Protein AF-A0A4R8WME5-F1 (afdb_monomer)

Structure (mmCIF, N/CA/C/O backbone):
data_AF-A0A4R8WME5-F1
#
_entry.id   AF-A0A4R8WME5-F1
#
loop_
_atom_site.group_PDB
_atom_site.id
_atom_site.type_symbol
_atom_site.label_atom_id
_atom_site.label_alt_id
_atom_site.label_comp_id
_atom_site.label_asym_id
_atom_site.label_entity_id
_atom_site.label_seq_id
_atom_site.pdbx_PDB_ins_code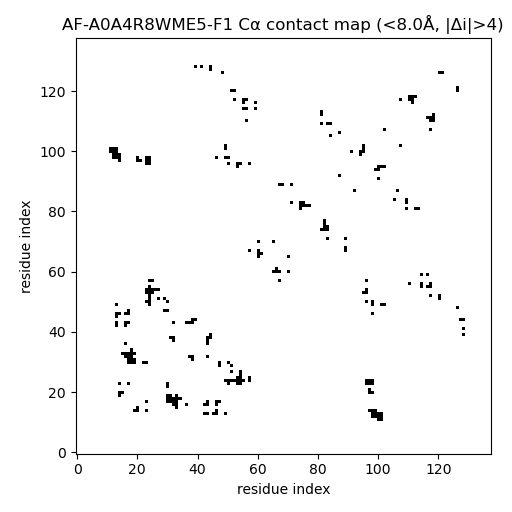
_atom_site.Cartn_x
_atom_site.Cartn_y
_atom_site.Cartn_z
_atom_site.occupancy
_atom_site.B_iso_or_equiv
_atom_site.auth_seq_id
_atom_site.auth_comp_id
_atom_site.auth_asym_id
_atom_site.auth_atom_id
_atom_site.pdbx_PDB_model_num
ATOM 1 N N . MET A 1 1 ? -29.173 29.100 8.421 1.00 38.44 1 MET A N 1
ATOM 2 C CA . MET A 1 1 ? -27.781 29.215 8.916 1.00 38.44 1 MET A CA 1
ATOM 3 C C . MET A 1 1 ? -26.943 28.141 8.245 1.00 38.44 1 MET A C 1
ATOM 5 O O 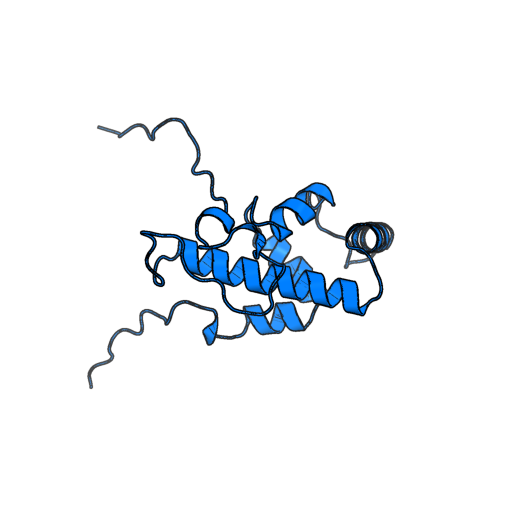. MET A 1 1 ? -27.085 26.974 8.585 1.00 38.44 1 MET A O 1
ATOM 9 N N . VAL A 1 2 ? -26.130 28.509 7.256 1.00 43.72 2 VAL A N 1
ATOM 10 C CA . VAL A 1 2 ? -25.158 27.591 6.646 1.00 43.72 2 VAL A CA 1
ATOM 11 C C . VAL A 1 2 ? -23.962 27.532 7.595 1.00 43.72 2 VAL A C 1
ATOM 13 O O . VAL A 1 2 ? -23.305 28.547 7.809 1.00 43.72 2 VAL A O 1
ATOM 16 N N . LYS A 1 3 ? -23.719 26.379 8.229 1.00 44.16 3 LYS A N 1
ATOM 17 C CA . LYS A 1 3 ? -22.498 26.164 9.015 1.00 44.16 3 LYS A CA 1
ATOM 18 C C . LYS A 1 3 ? -21.316 26.182 8.045 1.00 44.16 3 LYS A C 1
ATOM 20 O O . LYS A 1 3 ? -21.166 25.261 7.248 1.00 44.16 3 LYS A O 1
ATOM 25 N N . GLN A 1 4 ? -20.507 27.236 8.104 1.00 41.28 4 GLN A N 1
ATOM 26 C CA . GLN A 1 4 ? -19.192 27.268 7.470 1.00 41.28 4 GLN A CA 1
ATOM 27 C C . GLN A 1 4 ? -18.378 26.078 7.993 1.00 41.28 4 GLN A C 1
ATOM 29 O O . GLN A 1 4 ? -18.196 25.932 9.203 1.00 41.28 4 GLN A O 1
ATOM 34 N N . ALA A 1 5 ? -17.940 25.204 7.085 1.00 50.62 5 ALA A N 1
ATOM 35 C CA . ALA A 1 5 ? -16.991 24.149 7.410 1.00 50.62 5 ALA A CA 1
ATOM 36 C C . ALA A 1 5 ? -15.694 24.791 7.925 1.00 50.62 5 ALA A C 1
ATOM 38 O O . ALA A 1 5 ? -15.244 25.801 7.380 1.00 50.62 5 ALA A O 1
ATOM 39 N N . ALA A 1 6 ? -15.120 24.231 8.991 1.00 53.84 6 ALA A N 1
ATOM 40 C CA . ALA A 1 6 ? -13.876 24.733 9.556 1.00 53.84 6 ALA A CA 1
ATOM 41 C C . ALA A 1 6 ? -12.763 24.722 8.485 1.00 53.84 6 ALA A C 1
ATOM 43 O O . ALA A 1 6 ? -12.681 23.770 7.704 1.00 53.84 6 ALA A O 1
ATOM 44 N N . PRO A 1 7 ? -11.916 25.762 8.420 1.00 44.62 7 PRO A N 1
ATOM 45 C CA . PRO A 1 7 ? -10.822 25.815 7.463 1.00 44.62 7 PRO A CA 1
ATOM 46 C C . PRO A 1 7 ? -9.791 24.731 7.806 1.00 44.62 7 PRO A C 1
ATOM 48 O O . PRO A 1 7 ? -9.157 24.768 8.856 1.00 44.62 7 PRO A O 1
ATOM 51 N N . GLY A 1 8 ? -9.651 23.752 6.915 1.00 50.31 8 GLY A N 1
ATOM 52 C CA . GLY A 1 8 ? -8.721 22.633 7.054 1.00 50.31 8 GLY A CA 1
ATOM 53 C C . GLY A 1 8 ? -9.329 21.363 6.476 1.00 50.31 8 GLY A C 1
ATOM 54 O O . GLY A 1 8 ? -10.145 20.712 7.121 1.00 50.31 8 GLY A O 1
ATOM 55 N N . GLY A 1 9 ? -8.959 21.019 5.240 1.00 60.47 9 GLY A N 1
ATOM 56 C CA . GLY A 1 9 ? -9.362 19.749 4.639 1.00 60.47 9 GLY A CA 1
ATOM 57 C C . GLY A 1 9 ? -8.962 18.578 5.539 1.00 60.47 9 GLY A C 1
ATOM 58 O O . GLY A 1 9 ? -7.903 18.603 6.1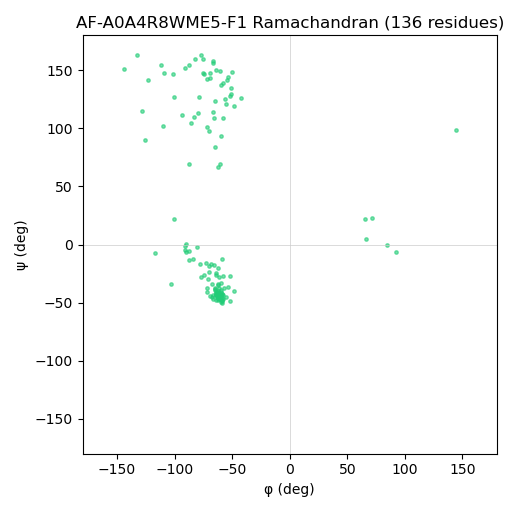66 1.00 60.47 9 GLY A O 1
ATOM 59 N N . PHE A 1 10 ? -9.816 17.560 5.624 1.00 67.38 10 PHE A N 1
ATOM 60 C CA . PHE A 1 10 ? -9.533 16.356 6.401 1.00 67.38 10 PHE A CA 1
ATOM 61 C C . PHE A 1 10 ? -8.239 15.697 5.894 1.00 67.38 10 PHE A C 1
ATOM 63 O O . PHE A 1 10 ? -8.203 15.144 4.794 1.00 67.38 10 PHE A O 1
ATOM 70 N N . LYS A 1 11 ? -7.162 15.775 6.686 1.00 79.00 11 LYS A N 1
ATOM 71 C CA . LYS A 1 11 ? -5.887 15.121 6.380 1.00 79.00 11 LYS A CA 1
ATOM 72 C C . LYS A 1 11 ? -5.935 13.687 6.899 1.00 79.00 11 LYS A C 1
ATOM 74 O O . LYS A 1 11 ? -5.832 13.454 8.100 1.00 79.00 11 LYS A O 1
ATOM 79 N N . PHE A 1 12 ? -6.106 12.736 5.989 1.00 87.75 12 PHE A N 1
ATOM 80 C CA . PHE A 1 12 ? -6.119 11.314 6.314 1.00 87.75 12 PHE A CA 1
ATOM 81 C C . PHE A 1 12 ? -4.725 10.705 6.135 1.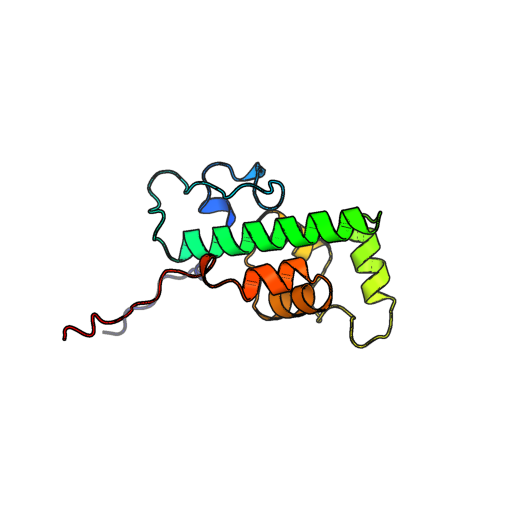00 87.75 12 PHE A C 1
ATOM 83 O O . PHE A 1 12 ? -4.240 10.576 5.011 1.00 87.75 12 PHE A O 1
ATOM 90 N N . GLU A 1 13 ? -4.092 10.326 7.245 1.00 95.44 13 GLU A N 1
ATOM 91 C CA . GLU A 1 13 ? -2.843 9.559 7.265 1.00 95.44 13 GLU A CA 1
ATOM 92 C C . GLU A 1 13 ? -3.141 8.145 7.787 1.00 95.44 13 GLU A C 1
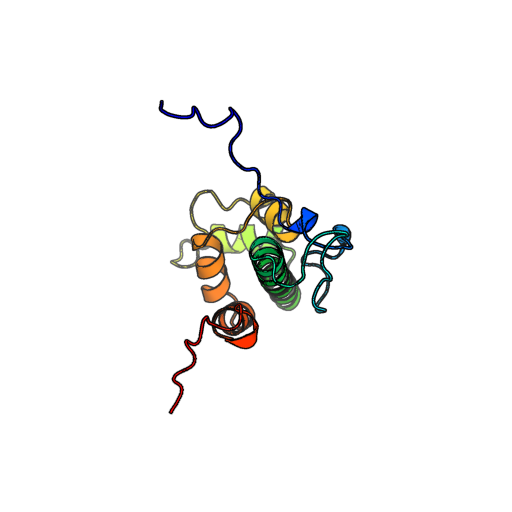ATOM 94 O O . GLU A 1 13 ? -3.317 7.973 8.994 1.00 95.44 13 GLU A O 1
ATOM 99 N N . PRO A 1 14 ? -3.226 7.126 6.911 1.00 96.88 14 PRO A N 1
ATOM 100 C CA . PRO A 1 14 ? -3.589 5.758 7.290 1.00 96.88 14 PRO A CA 1
ATOM 101 C C . PRO A 1 14 ? -2.814 5.209 8.490 1.00 96.88 14 PRO A C 1
ATOM 103 O O . PRO A 1 14 ? -3.389 4.579 9.376 1.00 96.88 14 PRO A O 1
ATOM 106 N N . ARG A 1 15 ? -1.510 5.494 8.571 1.00 97.25 15 ARG A N 1
ATOM 107 C CA . ARG A 1 15 ? -0.666 5.002 9.665 1.00 97.25 15 ARG A CA 1
ATOM 108 C C . ARG A 1 15 ? -1.035 5.572 11.038 1.00 97.25 15 ARG A C 1
ATOM 110 O O . ARG A 1 15 ? -0.618 5.020 12.046 1.00 97.25 15 ARG A O 1
ATOM 117 N N . GLU A 1 16 ? -1.780 6.673 11.110 1.00 96.62 16 GLU A N 1
ATOM 118 C CA . GLU A 1 16 ? -2.240 7.236 12.387 1.00 96.62 16 GLU A CA 1
ATOM 119 C C . GLU A 1 16 ? -3.345 6.379 13.021 1.00 96.62 16 GLU A C 1
ATOM 121 O O . GLU A 1 16 ? -3.599 6.496 14.217 1.00 96.62 16 GLU A O 1
ATOM 126 N N . PHE A 1 17 ? -3.964 5.489 12.238 1.00 96.69 17 PHE A N 1
ATOM 127 C CA . PHE A 1 17 ? -5.037 4.607 12.688 1.00 96.69 17 PHE A CA 1
ATOM 128 C C . PHE A 1 17 ? -4.532 3.255 13.204 1.00 96.69 17 PHE A C 1
ATOM 130 O O . PHE A 1 17 ? -5.327 2.469 13.715 1.00 96.69 17 PHE A O 1
ATOM 137 N N . VAL A 1 18 ? -3.225 2.986 13.113 1.00 96.94 18 VAL A N 1
ATOM 138 C CA . VAL A 1 18 ? -2.616 1.708 13.511 1.00 96.94 18 VAL A CA 1
ATOM 139 C C . VAL A 1 18 ? -1.774 1.857 14.780 1.00 96.94 18 VAL A C 1
ATOM 141 O O . VAL A 1 18 ? -1.138 2.888 15.002 1.00 96.94 18 VAL A O 1
ATOM 144 N N . ALA A 1 19 ? -1.721 0.810 15.604 1.00 96.94 19 ALA A N 1
ATOM 145 C CA . ALA A 1 19 ? -0.995 0.804 16.876 1.00 96.94 19 ALA A CA 1
ATOM 146 C C . ALA A 1 19 ? 0.508 1.077 16.714 1.00 96.94 19 ALA A C 1
ATOM 148 O O . ALA A 1 19 ? 1.103 1.809 17.505 1.00 96.94 19 ALA A O 1
ATOM 149 N N . VAL A 1 20 ? 1.131 0.489 15.686 1.00 96.62 20 VAL A N 1
ATOM 150 C CA . VAL A 1 20 ? 2.578 0.566 15.453 1.00 96.62 20 VAL A CA 1
ATOM 151 C C . VAL A 1 20 ? 2.853 1.088 14.045 1.00 96.62 20 VAL A C 1
ATOM 153 O O . VAL A 1 20 ? 3.008 0.335 13.088 1.00 96.62 20 VAL A O 1
ATOM 156 N N . ARG A 1 21 ? 2.964 2.414 13.912 1.00 96.19 21 ARG A N 1
ATOM 157 C CA . ARG A 1 21 ? 3.091 3.104 12.608 1.00 96.19 21 ARG A CA 1
ATOM 158 C C . ARG A 1 21 ? 4.231 2.583 11.731 1.00 96.19 21 ARG A C 1
ATOM 160 O O . ARG A 1 21 ? 4.103 2.522 10.516 1.00 96.19 21 ARG A O 1
ATOM 167 N N . ARG A 1 22 ? 5.356 2.203 12.346 1.00 95.12 22 ARG A N 1
ATOM 168 C CA . ARG A 1 22 ? 6.558 1.714 11.646 1.00 95.12 22 ARG A CA 1
ATOM 169 C C . ARG A 1 22 ? 6.380 0.352 10.966 1.00 95.12 22 ARG A C 1
ATOM 171 O O . ARG A 1 22 ? 7.228 -0.007 10.156 1.00 95.12 22 ARG A O 1
ATOM 178 N N . GLU A 1 23 ? 5.342 -0.403 11.322 1.00 94.88 23 GLU A N 1
ATOM 179 C CA . GLU A 1 23 ? 5.039 -1.717 10.736 1.00 94.88 23 GLU A CA 1
ATOM 180 C C . GLU A 1 23 ? 4.175 -1.608 9.474 1.00 94.88 23 GLU A C 1
ATOM 182 O O . GLU A 1 23 ? 4.081 -2.572 8.714 1.00 94.88 23 GLU A O 1
ATOM 187 N N . PHE A 1 24 ? 3.596 -0.430 9.219 1.00 97.31 24 PHE A N 1
ATOM 188 C CA . PHE A 1 24 ? 2.736 -0.183 8.069 1.00 97.31 24 PHE A CA 1
ATOM 189 C C . PHE A 1 24 ? 3.459 -0.515 6.753 1.00 97.31 24 PHE A C 1
ATOM 191 O O . PHE A 1 24 ? 4.569 -0.036 6.511 1.00 97.31 24 PHE A O 1
ATOM 198 N N . GLY A 1 25 ? 2.856 -1.374 5.927 1.00 96.00 25 GLY A N 1
ATOM 199 C CA . GLY A 1 25 ? 3.404 -1.853 4.652 1.00 96.00 25 GLY A CA 1
ATOM 200 C C . GLY A 1 25 ? 4.668 -2.723 4.763 1.00 96.00 25 GLY A C 1
ATOM 201 O O . GLY A 1 25 ? 5.268 -3.078 3.746 1.00 96.00 25 GLY A O 1
ATOM 202 N N . ARG A 1 26 ? 5.112 -3.060 5.981 1.00 95.12 26 ARG A N 1
ATOM 203 C CA . ARG A 1 26 ? 6.363 -3.798 6.252 1.00 95.12 26 ARG A CA 1
ATOM 204 C C . ARG A 1 26 ? 6.157 -5.155 6.916 1.00 95.12 26 ARG A C 1
ATOM 206 O O . ARG A 1 26 ? 7.123 -5.891 7.078 1.00 95.12 26 ARG A O 1
ATOM 213 N N . SER A 1 27 ? 4.929 -5.469 7.305 1.00 92.69 27 SER A N 1
ATOM 214 C CA . SER A 1 27 ? 4.556 -6.730 7.938 1.00 92.69 27 SER A CA 1
ATOM 215 C C . SER A 1 27 ? 3.464 -7.416 7.128 1.00 92.69 27 SER A C 1
ATOM 217 O O . SER A 1 27 ? 2.556 -6.753 6.625 1.00 92.69 27 SER A O 1
ATOM 219 N N . SER A 1 28 ? 3.538 -8.743 7.027 1.00 90.38 28 SER A N 1
ATOM 220 C CA . SER A 1 28 ? 2.481 -9.577 6.446 1.00 90.38 28 SER A CA 1
ATOM 221 C C . SER A 1 28 ? 1.305 -9.796 7.399 1.00 90.38 28 SER A C 1
ATOM 223 O O . SER A 1 28 ? 0.226 -10.185 6.955 1.00 90.38 28 SER A O 1
ATOM 225 N N . SER A 1 29 ? 1.488 -9.535 8.695 1.00 93.38 29 SER A N 1
ATOM 226 C CA . SER A 1 29 ? 0.419 -9.647 9.682 1.00 93.38 29 SER A CA 1
ATOM 227 C C . SER A 1 29 ? -0.561 -8.473 9.576 1.00 93.38 29 SER A C 1
ATOM 229 O O . SER A 1 29 ? -0.135 -7.346 9.287 1.00 93.38 29 SER A O 1
ATOM 231 N N . PRO A 1 30 ? -1.855 -8.696 9.876 1.00 93.06 30 PRO A N 1
ATOM 232 C CA . PRO A 1 30 ? -2.792 -7.612 10.139 1.00 93.06 30 PRO A CA 1
ATOM 233 C C . PRO A 1 30 ? -2.261 -6.675 11.229 1.00 93.06 30 PRO A C 1
ATOM 235 O O . PRO A 1 30 ? -1.600 -7.112 12.177 1.00 93.06 30 PRO A O 1
ATOM 238 N N . VAL A 1 31 ? -2.545 -5.384 11.084 1.00 95.19 31 VAL A N 1
ATOM 239 C CA . VAL A 1 31 ? -2.177 -4.365 12.068 1.00 95.19 31 VAL A CA 1
ATO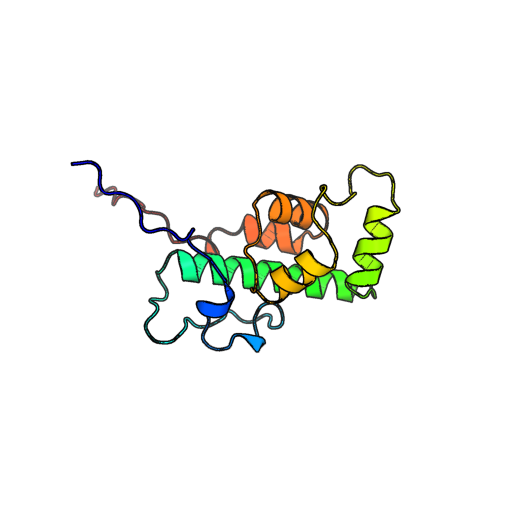M 240 C C . VAL A 1 31 ? -3.282 -4.263 13.111 1.00 95.19 31 VAL A C 1
ATOM 242 O O . VAL A 1 31 ? -4.434 -4.583 12.852 1.00 95.19 31 VAL A O 1
ATOM 245 N N . ARG A 1 32 ? -2.933 -3.822 14.317 1.00 96.25 32 ARG A N 1
ATOM 246 C CA . ARG A 1 32 ? -3.924 -3.525 15.363 1.00 96.25 32 ARG A CA 1
ATOM 247 C C . ARG A 1 32 ? -4.340 -2.065 15.291 1.00 96.25 32 ARG A C 1
ATOM 249 O O . ARG A 1 32 ? -3.517 -1.235 14.884 1.00 96.25 32 ARG A O 1
ATOM 256 N N . SER A 1 33 ? -5.555 -1.739 15.723 1.00 96.75 33 SER A N 1
ATOM 257 C CA . SER A 1 33 ? -5.990 -0.346 15.793 1.00 96.75 33 SER A CA 1
ATOM 258 C C . SER A 1 33 ? -5.163 0.463 16.798 1.00 96.75 33 SER A C 1
ATOM 260 O O . SER A 1 33 ? -4.622 -0.061 17.778 1.00 96.75 33 SER A O 1
ATOM 262 N N . ALA A 1 34 ? -5.010 1.764 16.543 1.00 97.38 34 ALA A N 1
ATOM 263 C CA . ALA A 1 34 ? -4.386 2.659 17.511 1.00 97.38 34 ALA A CA 1
ATOM 264 C C . ALA A 1 34 ? -5.259 2.805 18.777 1.00 97.38 34 ALA A C 1
ATOM 266 O O . ALA A 1 34 ? -6.479 2.627 18.714 1.00 97.38 34 ALA A O 1
ATOM 267 N N . PRO A 1 35 ? -4.673 3.175 19.933 1.00 96.38 35 PRO A N 1
ATOM 268 C CA . PRO A 1 35 ? -5.435 3.379 21.162 1.00 96.38 35 PRO A CA 1
ATOM 269 C C . PRO A 1 35 ? -6.623 4.332 20.965 1.00 96.38 35 PRO A C 1
ATOM 271 O O . PRO A 1 35 ? -6.461 5.445 20.470 1.00 96.38 35 PRO A O 1
ATOM 274 N N . GLY A 1 36 ? -7.817 3.893 21.369 1.00 95.38 36 GLY A N 1
ATOM 275 C CA . GLY A 1 36 ? -9.054 4.676 21.251 1.00 95.38 36 GLY A CA 1
ATOM 276 C C . GLY A 1 36 ? -9.755 4.589 19.890 1.00 95.38 36 GLY A C 1
ATOM 277 O O . GLY A 1 36 ? -10.816 5.188 19.729 1.00 95.38 36 GLY A O 1
ATOM 278 N N . ILE A 1 37 ? -9.211 3.835 18.932 1.00 95.44 37 ILE A N 1
ATOM 279 C CA . ILE A 1 37 ? -9.838 3.579 17.633 1.00 95.44 37 ILE A CA 1
ATOM 280 C C . ILE A 1 37 ? -10.486 2.198 17.662 1.00 95.44 37 ILE A C 1
ATOM 282 O O . ILE A 1 37 ? -9.851 1.202 18.009 1.00 95.44 37 ILE A O 1
ATOM 286 N N . GLN A 1 38 ? -11.767 2.136 17.309 1.00 94.12 38 GLN A 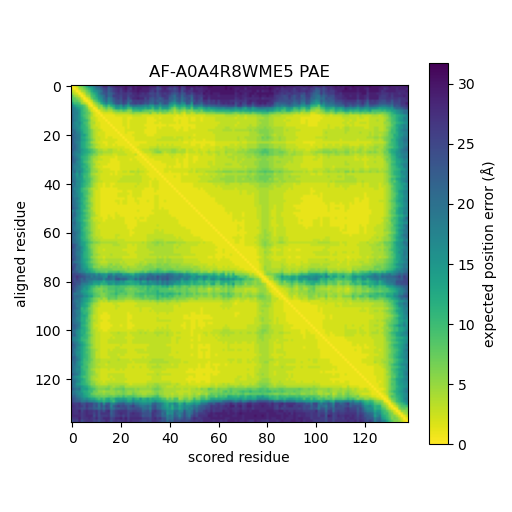N 1
ATOM 287 C CA . GLN A 1 38 ? -12.486 0.869 17.215 1.00 94.12 38 GLN A CA 1
ATOM 288 C C . GLN A 1 38 ? -12.013 0.077 15.991 1.00 94.12 38 GLN A C 1
ATOM 290 O O . GLN A 1 38 ? -11.804 0.649 14.925 1.00 94.12 38 GLN A O 1
ATOM 295 N N . GLU A 1 39 ? -11.912 -1.245 16.120 1.00 91.19 39 GLU A N 1
ATOM 296 C CA . GLU A 1 39 ? -11.559 -2.153 15.012 1.00 91.19 39 GLU A CA 1
ATOM 297 C C . GLU A 1 39 ? -12.599 -2.111 13.869 1.00 91.19 39 GLU A C 1
ATOM 299 O O . GLU A 1 39 ? -12.303 -2.439 12.726 1.00 91.19 39 GLU A O 1
ATOM 304 N N . THR A 1 40 ? -13.819 -1.653 14.159 1.00 91.06 40 THR A N 1
ATOM 305 C CA . THR A 1 40 ? -14.895 -1.439 13.180 1.00 91.06 40 THR A CA 1
ATOM 306 C C . THR A 1 40 ? -14.904 -0.033 12.572 1.00 91.06 40 THR A C 1
ATOM 308 O O . THR A 1 40 ? -15.786 0.273 11.771 1.00 91.06 40 THR A O 1
ATOM 311 N N . ASP A 1 41 ? -13.977 0.855 12.953 1.00 92.06 41 ASP A N 1
ATOM 312 C CA . ASP A 1 41 ? -13.895 2.200 12.378 1.00 92.06 41 ASP A CA 1
ATOM 313 C C . ASP A 1 41 ? -13.532 2.097 10.884 1.00 92.06 41 ASP A C 1
ATOM 315 O O . ASP A 1 41 ? -12.479 1.544 10.549 1.00 92.06 41 ASP A O 1
ATOM 319 N N . PRO A 1 42 ? -14.340 2.654 9.962 1.00 91.69 42 PRO A N 1
ATOM 320 C CA . PRO A 1 42 ? -14.074 2.557 8.526 1.00 91.69 42 PRO A CA 1
ATOM 321 C C . PRO A 1 42 ? -12.710 3.135 8.128 1.00 91.69 42 PRO A C 1
ATOM 323 O O . PRO A 1 42 ? -12.109 2.693 7.151 1.00 91.69 42 PRO A O 1
ATOM 326 N N . ARG A 1 43 ? -12.182 4.098 8.890 1.00 93.88 43 ARG A N 1
ATOM 327 C CA . ARG A 1 43 ? -10.859 4.692 8.661 1.00 93.88 43 ARG A CA 1
ATOM 328 C C . ARG A 1 43 ? -9.737 3.726 9.023 1.00 93.88 43 ARG A C 1
ATOM 330 O O . ARG A 1 43 ? -8.732 3.673 8.317 1.00 93.88 43 ARG A O 1
ATOM 337 N N . PHE A 1 44 ? -9.917 2.950 10.091 1.00 95.25 44 PHE A N 1
ATOM 338 C CA . PHE A 1 44 ? -8.991 1.882 10.449 1.00 95.25 44 PHE A CA 1
ATOM 339 C C . PHE A 1 44 ? -9.064 0.731 9.445 1.00 95.25 44 PHE A C 1
ATOM 341 O O . PHE A 1 44 ? -8.025 0.293 8.966 1.00 95.25 44 PHE A O 1
ATOM 348 N N . LEU A 1 45 ? -10.264 0.311 9.039 1.00 94.56 45 LEU A N 1
ATOM 349 C CA . LEU A 1 45 ? -10.433 -0.720 8.010 1.00 94.56 45 LEU A CA 1
ATOM 350 C C . LEU A 1 45 ? -9.782 -0.312 6.678 1.00 94.56 45 LEU A C 1
ATOM 352 O O . LEU A 1 45 ? -9.063 -1.101 6.066 1.00 94.56 45 LEU A O 1
ATOM 356 N N . ALA A 1 46 ? -9.940 0.948 6.264 1.00 94.50 46 ALA A N 1
ATOM 357 C CA . ALA A 1 46 ? -9.245 1.486 5.096 1.00 94.50 46 ALA A CA 1
ATOM 358 C C . ALA A 1 46 ? -7.714 1.472 5.271 1.00 94.50 46 ALA A C 1
ATOM 360 O O . ALA A 1 46 ? -6.987 1.112 4.343 1.00 94.50 46 ALA A O 1
ATOM 361 N N . ALA A 1 47 ? -7.211 1.822 6.460 1.00 96.12 47 ALA A N 1
ATOM 362 C CA . ALA A 1 47 ? -5.786 1.744 6.769 1.00 96.12 47 ALA A CA 1
ATOM 363 C C . ALA A 1 47 ? -5.264 0.297 6.753 1.00 96.12 47 ALA A C 1
ATOM 365 O O . ALA A 1 47 ? -4.176 0.052 6.235 1.00 96.12 47 ALA A O 1
ATOM 366 N N . GLN A 1 48 ? -6.046 -0.658 7.256 1.00 95.75 48 GLN A N 1
ATOM 367 C CA . GLN A 1 48 ? -5.741 -2.087 7.254 1.00 95.75 48 GLN A CA 1
ATOM 368 C C . GLN A 1 48 ? -5.662 -2.646 5.827 1.00 95.75 48 GLN A C 1
ATOM 370 O O . GLN A 1 48 ? -4.727 -3.388 5.510 1.00 95.75 48 GLN A O 1
ATOM 375 N N . LEU A 1 49 ? -6.591 -2.255 4.950 1.00 95.88 49 LEU A N 1
ATOM 376 C CA . LEU A 1 49 ? -6.552 -2.620 3.535 1.00 95.88 49 LEU A CA 1
ATOM 377 C C . LEU A 1 49 ? -5.326 -2.013 2.841 1.00 95.88 49 LEU A C 1
ATOM 379 O O . LEU A 1 49 ? -4.581 -2.725 2.167 1.00 95.88 49 LEU A O 1
ATOM 383 N N . GLN A 1 50 ? -5.067 -0.715 3.043 1.00 97.12 50 GLN A N 1
ATOM 384 C CA . GLN A 1 50 ? -3.892 -0.065 2.459 1.00 97.12 50 GLN A CA 1
ATOM 385 C C . GLN A 1 50 ? -2.586 -0.689 2.970 1.00 97.12 50 GLN A C 1
ATOM 387 O O . GLN A 1 50 ? -1.659 -0.850 2.182 1.00 97.12 50 GLN A O 1
ATOM 392 N N . HIS A 1 51 ? -2.505 -1.081 4.245 1.00 97.50 51 HIS A N 1
ATOM 393 C CA . HIS A 1 51 ? -1.363 -1.816 4.799 1.00 97.50 51 HIS A CA 1
ATOM 394 C C . HIS A 1 51 ? -1.129 -3.137 4.061 1.00 97.50 51 HIS A C 1
ATOM 396 O O . HIS A 1 51 ? -0.005 -3.410 3.637 1.00 97.50 51 HIS A O 1
ATOM 402 N N . ALA A 1 52 ? -2.187 -3.930 3.865 1.00 96.81 52 ALA A N 1
ATOM 403 C CA . ALA A 1 52 ? -2.101 -5.213 3.174 1.00 96.81 52 ALA A CA 1
ATOM 404 C C . ALA A 1 52 ? -1.633 -5.045 1.720 1.00 96.81 52 ALA A C 1
ATOM 406 O O . ALA A 1 52 ? -0.701 -5.727 1.287 1.00 96.81 52 ALA A O 1
ATOM 407 N N . VAL A 1 53 ? -2.217 -4.089 0.988 1.00 97.56 53 VAL A N 1
ATOM 408 C CA . VAL A 1 53 ? -1.806 -3.773 -0.389 1.00 97.56 53 VAL A CA 1
ATOM 409 C C . VAL A 1 53 ? -0.365 -3.267 -0.426 1.00 97.56 53 VAL A C 1
ATOM 411 O O . VAL A 1 53 ? 0.421 -3.731 -1.247 1.00 97.56 53 VAL A O 1
ATOM 414 N N . ALA A 1 54 ? 0.012 -2.361 0.478 1.00 97.75 54 ALA A N 1
ATOM 415 C CA . ALA A 1 54 ? 1.362 -1.817 0.543 1.00 97.75 54 ALA A CA 1
ATOM 416 C C . ALA A 1 54 ? 2.410 -2.914 0.771 1.00 97.75 54 ALA A C 1
ATOM 418 O O . ALA A 1 54 ? 3.431 -2.971 0.078 1.00 97.75 54 ALA A O 1
ATOM 419 N N . ASN A 1 55 ? 2.132 -3.834 1.698 1.00 97.81 55 ASN A N 1
ATOM 420 C CA . ASN A 1 55 ? 2.994 -4.980 1.938 1.00 97.81 55 ASN A CA 1
ATOM 421 C C . ASN A 1 55 ? 3.068 -5.905 0.712 1.00 97.81 55 ASN A C 1
ATOM 423 O O . ASN A 1 55 ? 4.163 -6.305 0.330 1.00 97.81 55 ASN A O 1
ATOM 427 N N . ALA A 1 56 ? 1.940 -6.197 0.058 1.00 97.62 56 ALA A N 1
ATOM 428 C CA . ALA A 1 56 ? 1.911 -7.030 -1.145 1.00 97.62 56 ALA A CA 1
ATOM 429 C C . ALA A 1 56 ? 2.703 -6.419 -2.311 1.00 97.62 56 ALA A C 1
ATOM 431 O O . ALA A 1 56 ? 3.434 -7.135 -2.989 1.00 97.62 56 ALA A O 1
ATOM 432 N N . VAL A 1 57 ? 2.618 -5.101 -2.511 1.00 97.00 57 VAL A N 1
ATOM 433 C CA . VAL A 1 57 ? 3.445 -4.380 -3.492 1.00 97.00 57 VAL A CA 1
ATOM 434 C C . VAL A 1 57 ? 4.924 -4.498 -3.134 1.00 97.00 57 VAL A C 1
ATOM 436 O O . VAL A 1 57 ? 5.738 -4.807 -3.999 1.00 97.00 57 VAL A O 1
ATOM 439 N N . ARG A 1 58 ? 5.287 -4.289 -1.861 1.00 97.19 58 ARG A N 1
ATOM 440 C CA . ARG A 1 58 ? 6.682 -4.396 -1.411 1.00 97.19 58 ARG A CA 1
ATOM 441 C C . ARG A 1 58 ? 7.239 -5.797 -1.668 1.00 97.19 58 ARG A C 1
ATOM 443 O O . ARG A 1 58 ? 8.321 -5.915 -2.229 1.00 97.19 58 ARG A O 1
ATOM 450 N N . GLU A 1 59 ? 6.511 -6.832 -1.265 1.00 97.44 59 GLU A N 1
ATOM 451 C CA . GLU A 1 59 ? 6.906 -8.228 -1.477 1.00 97.44 59 GLU A CA 1
ATOM 452 C C . GLU A 1 59 ? 6.965 -8.584 -2.967 1.00 97.44 59 GLU A C 1
ATOM 4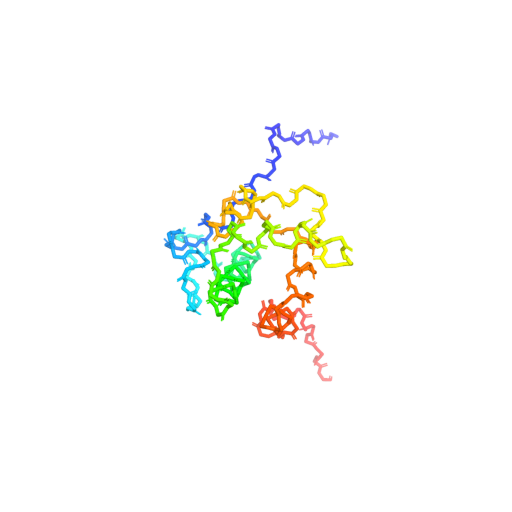54 O O . GLU A 1 59 ? 7.920 -9.217 -3.402 1.00 97.44 59 GLU A O 1
ATOM 459 N N . GLY A 1 60 ? 6.009 -8.113 -3.774 1.00 96.94 60 GLY A N 1
ATOM 460 C CA . GLY A 1 60 ? 6.016 -8.313 -5.224 1.00 96.94 60 GLY A CA 1
ATOM 461 C C . GLY A 1 60 ? 7.237 -7.690 -5.902 1.00 96.94 60 GLY A C 1
ATOM 462 O O . GLY A 1 60 ? 7.885 -8.338 -6.719 1.00 96.94 60 GLY A O 1
ATOM 463 N N . VAL A 1 61 ? 7.605 -6.464 -5.523 1.00 96.44 61 VAL A N 1
ATOM 464 C CA . VAL A 1 61 ? 8.816 -5.796 -6.027 1.00 96.44 61 VAL A CA 1
ATOM 465 C C . VAL A 1 61 ? 10.086 -6.542 -5.598 1.00 96.44 61 VAL A C 1
ATOM 467 O O . VAL A 1 61 ? 10.971 -6.767 -6.423 1.00 96.44 61 VAL A O 1
ATOM 470 N N . LEU A 1 62 ? 10.161 -6.983 -4.338 1.00 96.25 62 LEU A N 1
ATOM 471 C CA . LEU A 1 62 ? 11.300 -7.761 -3.839 1.00 96.25 62 LEU A CA 1
ATOM 472 C C . LEU A 1 62 ? 11.425 -9.124 -4.531 1.00 96.25 62 LEU A C 1
ATOM 474 O O . LEU A 1 62 ? 12.539 -9.548 -4.827 1.00 96.25 62 LEU A O 1
ATOM 478 N N . ALA A 1 63 ? 10.309 -9.787 -4.839 1.00 96.81 63 ALA A N 1
ATOM 479 C CA . ALA A 1 63 ? 10.298 -11.052 -5.573 1.00 96.81 63 ALA A CA 1
ATOM 480 C C . ALA A 1 63 ? 10.837 -10.913 -7.009 1.00 96.81 63 ALA A C 1
ATOM 482 O O . ALA A 1 63 ? 11.360 -11.876 -7.565 1.00 96.81 63 ALA A O 1
ATOM 483 N N . LEU A 1 64 ? 10.765 -9.712 -7.593 1.00 95.56 64 LEU A N 1
ATOM 484 C CA . LEU A 1 64 ? 11.399 -9.383 -8.873 1.00 95.56 64 LEU A CA 1
ATOM 485 C C . LEU A 1 64 ? 12.899 -9.058 -8.740 1.00 95.56 64 LEU A C 1
ATOM 487 O O . LEU A 1 64 ? 13.551 -8.795 -9.749 1.00 95.56 64 LEU A O 1
ATOM 491 N N . GLY A 1 65 ? 13.449 -9.054 -7.521 1.00 97.06 65 GLY A N 1
ATOM 492 C CA . GLY A 1 65 ? 14.845 -8.710 -7.247 1.00 97.06 65 GLY A CA 1
ATOM 493 C C . GLY A 1 65 ? 15.158 -7.221 -7.407 1.00 97.06 65 GLY A C 1
ATOM 494 O O . GLY A 1 65 ? 16.309 -6.867 -7.650 1.00 97.06 65 GLY A O 1
ATOM 495 N N . LEU A 1 66 ? 14.148 -6.351 -7.309 1.00 96.31 66 LEU A N 1
ATOM 496 C CA . LEU A 1 66 ? 14.279 -4.913 -7.538 1.00 96.31 66 LEU A CA 1
ATOM 497 C C . LEU A 1 66 ? 14.100 -4.119 -6.242 1.00 96.31 66 LEU A C 1
ATOM 499 O O . LEU A 1 66 ? 13.399 -4.539 -5.319 1.00 96.31 66 LEU A O 1
ATOM 503 N N . SER A 1 67 ? 14.694 -2.927 -6.193 1.00 95.44 67 SER A N 1
ATOM 504 C CA . SER A 1 67 ? 14.236 -1.888 -5.273 1.00 95.44 67 SER A CA 1
ATOM 505 C C . SER A 1 67 ? 12.953 -1.235 -5.810 1.00 95.44 67 SER A C 1
ATOM 507 O O . SER A 1 67 ? 12.622 -1.347 -6.993 1.00 95.44 67 SER A O 1
ATOM 509 N N . LEU A 1 68 ? 12.211 -0.523 -4.954 1.00 93.75 68 LEU A N 1
ATOM 510 C CA . LEU A 1 68 ? 11.032 0.229 -5.404 1.00 93.75 68 LEU A CA 1
ATOM 511 C C . LEU A 1 68 ? 11.407 1.328 -6.413 1.00 93.75 68 LEU A C 1
ATOM 513 O O . LEU A 1 68 ? 10.646 1.585 -7.339 1.00 93.75 68 LEU A O 1
ATOM 517 N N . GLU A 1 69 ? 12.569 1.956 -6.244 1.00 93.56 69 GLU A N 1
ATOM 518 C CA . GLU A 1 69 ? 13.069 2.996 -7.147 1.00 93.56 69 GLU A CA 1
ATOM 519 C C . GLU A 1 69 ? 13.398 2.426 -8.532 1.00 93.56 69 GLU A C 1
ATOM 521 O O . GLU A 1 69 ? 12.935 2.958 -9.546 1.00 93.56 69 GLU A O 1
ATOM 526 N N . ASP A 1 70 ? 14.104 1.292 -8.575 1.00 94.00 70 ASP A N 1
ATOM 527 C CA . ASP A 1 70 ? 14.432 0.603 -9.828 1.00 94.00 70 ASP A CA 1
ATOM 528 C C . ASP A 1 70 ? 13.168 0.125 -10.543 1.00 94.00 70 ASP A C 1
ATOM 530 O O . ASP A 1 70 ? 13.038 0.277 -11.759 1.00 94.00 70 ASP A O 1
ATOM 534 N N . PHE A 1 71 ? 12.209 -0.416 -9.784 1.00 93.06 71 PHE A N 1
ATOM 535 C CA . PHE A 1 71 ? 10.921 -0.845 -10.316 1.00 93.06 71 PHE A CA 1
ATOM 536 C C . PHE A 1 71 ? 10.182 0.316 -10.988 1.00 93.06 71 PHE A C 1
ATOM 538 O O . PHE A 1 71 ? 9.765 0.202 -12.137 1.00 93.06 71 PHE A O 1
ATOM 545 N N . VAL A 1 72 ? 10.061 1.458 -10.306 1.00 90.44 72 VAL A N 1
ATOM 546 C CA . VAL A 1 72 ? 9.367 2.639 -10.841 1.00 90.44 72 VAL A CA 1
ATOM 547 C C . VAL A 1 72 ? 10.078 3.202 -12.067 1.00 90.44 72 VAL A C 1
ATOM 549 O O . VAL A 1 72 ? 9.423 3.551 -13.048 1.00 90.44 72 VAL A O 1
ATOM 552 N N . THR A 1 73 ? 11.408 3.256 -12.037 1.00 89.38 73 THR A N 1
ATOM 553 C CA . THR A 1 73 ? 12.214 3.717 -13.174 1.00 89.38 73 THR A CA 1
ATOM 554 C C . THR A 1 73 ? 11.993 2.828 -14.394 1.00 89.38 73 THR A C 1
ATOM 556 O O . THR A 1 73 ? 11.727 3.331 -15.485 1.00 89.38 73 THR A O 1
ATOM 559 N N . ARG A 1 74 ? 12.029 1.504 -14.205 1.00 89.06 74 ARG A N 1
ATOM 560 C CA . ARG A 1 74 ? 11.793 0.522 -15.267 1.00 89.06 74 ARG A CA 1
ATOM 561 C C . ARG A 1 74 ? 10.385 0.628 -15.855 1.00 89.06 74 ARG A C 1
ATOM 563 O O . ARG A 1 74 ? 10.245 0.633 -17.074 1.00 89.06 74 ARG A O 1
ATOM 570 N N . GLU A 1 75 ? 9.362 0.726 -15.011 1.00 87.38 75 GLU A N 1
ATOM 571 C CA . GLU A 1 75 ? 7.961 0.815 -15.450 1.00 87.38 75 GLU A CA 1
ATOM 572 C C . GLU A 1 75 ? 7.659 2.126 -16.186 1.00 87.38 75 GLU A C 1
ATOM 574 O O . GLU A 1 75 ? 6.872 2.133 -17.127 1.00 87.38 75 GLU A O 1
ATOM 579 N N . ASN A 1 76 ? 8.296 3.233 -15.794 1.00 83.50 76 ASN A N 1
ATOM 580 C CA . ASN A 1 76 ? 8.131 4.520 -16.475 1.00 83.50 76 ASN A CA 1
ATOM 581 C C . ASN A 1 76 ? 8.918 4.609 -17.789 1.00 83.50 76 ASN A C 1
ATOM 583 O O . ASN A 1 76 ? 8.511 5.343 -18.685 1.00 83.50 76 ASN A O 1
ATOM 587 N N . ALA A 1 77 ? 10.035 3.886 -17.909 1.00 81.38 77 ALA A N 1
ATOM 588 C CA . ALA A 1 77 ? 10.811 3.811 -19.147 1.00 81.38 77 ALA A CA 1
ATOM 589 C C . ALA A 1 77 ? 10.138 2.931 -20.211 1.00 81.38 77 ALA A C 1
ATOM 591 O O . ALA A 1 77 ? 10.365 3.112 -21.406 1.00 81.38 77 ALA A O 1
ATOM 592 N N . ALA A 1 78 ? 9.314 1.969 -19.791 1.00 68.19 78 ALA A N 1
ATOM 593 C CA . ALA A 1 78 ? 8.492 1.197 -20.702 1.00 68.19 78 ALA A CA 1
ATOM 594 C C . ALA A 1 78 ? 7.365 2.095 -21.236 1.00 68.19 78 ALA A C 1
ATOM 596 O O . ALA A 1 78 ? 6.363 2.295 -20.550 1.00 68.19 78 ALA A O 1
ATOM 597 N N . GLU A 1 79 ? 7.505 2.614 -22.463 1.00 63.62 79 GLU A N 1
ATOM 598 C CA . GLU A 1 79 ? 6.419 3.227 -23.250 1.00 63.62 79 GLU A CA 1
ATOM 599 C C . GLU A 1 79 ? 5.329 2.180 -23.553 1.00 63.62 79 GLU A C 1
ATOM 601 O O . GLU A 1 79 ? 5.147 1.709 -24.672 1.00 63.62 79 GLU A O 1
ATOM 606 N N . SER A 1 80 ? 4.639 1.734 -22.512 1.00 64.44 80 SER A N 1
ATOM 607 C CA . SER A 1 80 ? 3.664 0.659 -22.546 1.00 64.44 80 SER A CA 1
ATOM 608 C C . SER A 1 80 ? 2.402 1.079 -21.806 1.00 64.44 80 SER A C 1
ATOM 610 O O . SER A 1 80 ? 2.401 1.989 -20.969 1.00 64.44 80 SER A O 1
ATOM 612 N N . GLU A 1 81 ? 1.319 0.352 -22.059 1.00 65.69 81 GLU A N 1
ATOM 613 C CA . GLU A 1 81 ? 0.050 0.497 -21.339 1.00 65.69 81 GLU A CA 1
ATOM 614 C C . GLU A 1 81 ? 0.182 0.274 -19.822 1.00 65.69 81 GLU A C 1
ATOM 616 O O . GLU A 1 81 ? -0.754 0.572 -19.075 1.00 65.69 81 GLU A O 1
ATOM 621 N N . ASN A 1 82 ? 1.323 -0.254 -19.369 1.00 68.12 82 ASN A N 1
ATOM 622 C CA . ASN A 1 82 ? 1.680 -0.475 -17.975 1.00 68.12 82 ASN A CA 1
ATOM 623 C C . ASN A 1 82 ? 2.613 0.614 -17.423 1.00 68.12 82 ASN A C 1
ATOM 625 O O . ASN A 1 82 ? 3.282 0.377 -16.427 1.00 68.12 82 ASN A O 1
ATOM 629 N N . SER A 1 83 ? 2.667 1.811 -18.007 1.00 77.38 83 SER A N 1
ATOM 630 C CA . SER A 1 83 ? 3.277 2.954 -17.316 1.00 77.38 83 SER A CA 1
ATOM 631 C C . SER A 1 83 ? 2.445 3.350 -16.087 1.00 77.38 83 SER A C 1
ATOM 633 O O . SER A 1 83 ? 1.271 2.977 -15.937 1.00 77.38 83 SER A O 1
ATOM 635 N N . PHE A 1 84 ? 3.060 4.028 -15.119 1.00 81.94 84 PHE A N 1
ATOM 636 C CA . PHE A 1 84 ? 2.306 4.555 -13.986 1.00 81.94 84 PHE A CA 1
ATOM 637 C C . PHE A 1 84 ? 1.494 5.790 -14.396 1.00 81.94 84 PHE A C 1
ATOM 639 O O . PHE A 1 84 ? 1.935 6.565 -15.246 1.00 81.94 84 PHE A O 1
ATOM 646 N N . PRO A 1 85 ? 0.308 6.009 -13.795 1.00 80.50 85 PRO A N 1
ATOM 647 C CA . PRO A 1 85 ? -0.469 7.204 -14.076 1.00 80.50 85 PRO A CA 1
ATOM 648 C C . PRO A 1 85 ? 0.316 8.472 -13.691 1.00 80.50 85 PRO A C 1
ATOM 650 O O . PRO A 1 85 ? 1.087 8.454 -12.721 1.00 80.50 85 PRO A O 1
ATOM 653 N N . PRO A 1 86 ? 0.094 9.598 -14.396 1.00 79.38 86 PRO A N 1
ATOM 654 C CA . PRO A 1 86 ? 0.705 10.874 -14.048 1.00 79.38 86 PRO A CA 1
ATOM 655 C C . PRO A 1 86 ? 0.488 11.229 -12.570 1.00 79.38 86 PRO A C 1
ATOM 657 O O . PRO A 1 86 ? -0.617 11.108 -12.043 1.00 79.38 86 PRO A O 1
ATOM 660 N N . GLY A 1 87 ? 1.550 11.678 -11.895 1.00 77.88 87 GLY A N 1
ATOM 661 C CA . GLY A 1 87 ? 1.519 12.048 -10.474 1.00 77.88 87 GLY A CA 1
ATOM 662 C C . GLY A 1 87 ? 1.892 10.925 -9.498 1.00 77.88 87 GLY A C 1
ATOM 663 O O . GLY A 1 87 ? 2.069 11.197 -8.308 1.00 77.88 87 GLY A O 1
ATOM 664 N N . LEU A 1 88 ? 2.085 9.689 -9.971 1.00 83.81 88 LEU A N 1
ATOM 665 C CA . LEU A 1 88 ? 2.580 8.580 -9.155 1.00 83.81 88 LEU A CA 1
ATOM 666 C C . LEU A 1 88 ? 4.116 8.532 -9.129 1.00 83.81 88 LEU A C 1
ATOM 668 O O . LEU A 1 88 ? 4.751 7.656 -9.707 1.00 83.81 88 LEU A O 1
ATOM 672 N N . THR A 1 89 ? 4.722 9.516 -8.468 1.00 89.00 89 THR A N 1
ATOM 673 C CA . THR A 1 89 ? 6.183 9.596 -8.319 1.00 89.00 89 THR A CA 1
ATOM 674 C C . THR A 1 89 ? 6.709 8.594 -7.289 1.00 89.00 89 THR A C 1
ATOM 676 O O . THR A 1 89 ? 5.970 8.160 -6.401 1.00 89.00 89 THR A O 1
ATOM 679 N N . TYR A 1 90 ? 8.005 8.274 -7.359 1.00 91.94 90 TYR A N 1
ATOM 680 C CA . TYR A 1 90 ? 8.680 7.444 -6.356 1.00 91.94 90 TYR A CA 1
ATOM 681 C C . TYR A 1 90 ? 8.451 7.964 -4.925 1.00 91.94 90 TYR A C 1
ATOM 683 O O . TYR A 1 90 ? 7.994 7.214 -4.065 1.00 91.94 90 TYR A O 1
ATOM 691 N N . ASP A 1 91 ? 8.641 9.263 -4.684 1.00 93.25 91 ASP A N 1
ATOM 692 C CA . ASP A 1 91 ? 8.375 9.902 -3.390 1.00 93.25 91 ASP A CA 1
ATOM 693 C C . ASP A 1 91 ? 6.944 9.677 -2.896 1.00 93.25 91 ASP A C 1
ATOM 695 O O . ASP A 1 91 ? 6.719 9.342 -1.727 1.00 93.25 91 ASP A O 1
ATOM 699 N N . ARG A 1 92 ? 5.951 9.832 -3.781 1.00 93.00 92 ARG A N 1
ATOM 700 C CA . ARG A 1 92 ? 4.550 9.580 -3.428 1.00 93.00 92 ARG A CA 1
ATOM 701 C C . ARG A 1 92 ? 4.345 8.112 -3.067 1.00 93.00 92 ARG A C 1
ATOM 703 O O . ARG A 1 92 ? 3.677 7.828 -2.074 1.00 93.00 92 ARG A O 1
ATOM 710 N N . LEU A 1 93 ? 4.944 7.193 -3.819 1.00 93.81 93 LEU A N 1
ATOM 711 C CA . LEU A 1 93 ? 4.876 5.763 -3.538 1.00 93.81 93 LEU A CA 1
ATOM 712 C C . LEU A 1 93 ? 5.509 5.405 -2.197 1.00 93.81 93 LEU A C 1
ATOM 714 O O . LEU A 1 93 ? 4.894 4.686 -1.417 1.00 93.81 93 LEU A O 1
ATOM 718 N N . VAL A 1 94 ? 6.671 5.966 -1.864 1.00 95.56 94 VAL A N 1
ATOM 719 C CA . VAL A 1 94 ? 7.299 5.781 -0.548 1.00 95.56 94 VAL A CA 1
ATOM 720 C C . VAL A 1 94 ? 6.365 6.241 0.574 1.00 95.56 94 VAL A C 1
ATOM 722 O O . VAL A 1 94 ? 6.200 5.532 1.568 1.00 95.56 94 VAL A O 1
ATOM 725 N N . ARG A 1 95 ? 5.707 7.393 0.411 1.00 96.25 95 ARG A N 1
ATOM 726 C CA . ARG A 1 95 ? 4.736 7.905 1.391 1.00 96.25 95 ARG A CA 1
ATOM 727 C C . ARG A 1 95 ? 3.504 7.006 1.513 1.00 96.25 95 ARG A C 1
ATOM 729 O O . ARG A 1 95 ? 3.032 6.787 2.627 1.00 96.25 95 ARG A O 1
ATOM 736 N N . ILE A 1 96 ? 3.011 6.446 0.405 1.00 95.69 96 ILE A N 1
ATOM 737 C CA . ILE A 1 96 ? 1.909 5.466 0.406 1.00 95.69 96 ILE A CA 1
ATOM 738 C C . ILE A 1 96 ? 2.312 4.203 1.163 1.00 95.69 96 ILE A C 1
ATOM 740 O O . ILE A 1 96 ? 1.573 3.764 2.046 1.00 95.69 96 ILE A O 1
ATOM 744 N N . GLN A 1 97 ? 3.499 3.665 0.865 1.00 95.44 97 GLN A N 1
ATOM 745 C CA . GLN A 1 97 ? 4.028 2.457 1.503 1.00 95.44 97 GLN A CA 1
ATOM 746 C C . GLN A 1 97 ? 4.218 2.633 3.013 1.00 95.44 97 GLN A C 1
ATOM 748 O O . GLN A 1 97 ? 4.117 1.669 3.762 1.00 95.44 97 GLN A O 1
ATOM 753 N N . ARG A 1 98 ? 4.463 3.866 3.471 1.00 96.62 98 ARG A N 1
ATOM 754 C CA . ARG A 1 98 ? 4.586 4.225 4.894 1.00 96.62 98 ARG A CA 1
ATOM 755 C C . ARG A 1 98 ? 3.265 4.646 5.546 1.00 96.62 98 ARG A C 1
ATOM 757 O O . ARG A 1 98 ? 3.268 4.995 6.725 1.00 96.62 98 ARG A O 1
ATOM 764 N N . GLY A 1 99 ? 2.164 4.679 4.793 1.00 96.75 99 GLY A N 1
ATOM 765 C CA . GLY A 1 99 ? 0.859 5.143 5.269 1.00 96.75 99 GLY A CA 1
ATOM 766 C C . GLY A 1 99 ? 0.818 6.633 5.638 1.00 96.75 99 GLY A C 1
ATOM 767 O O . GLY A 1 99 ? -0.030 7.042 6.424 1.00 96.75 99 GLY A O 1
ATOM 768 N N . GLU A 1 100 ? 1.735 7.441 5.100 1.00 96.75 100 GLU A N 1
ATOM 769 C CA . GLU A 1 100 ? 1.814 8.905 5.281 1.00 96.75 100 GLU A CA 1
ATOM 770 C C . GLU A 1 100 ? 0.906 9.665 4.309 1.00 96.75 100 GLU A C 1
ATOM 772 O O . GLU A 1 100 ? 0.708 10.875 4.419 1.00 96.75 100 GLU A O 1
ATOM 777 N N . THR A 1 101 ? 0.394 8.964 3.302 1.00 94.69 101 THR A N 1
ATOM 778 C CA . THR A 1 101 ? -0.619 9.468 2.386 1.00 94.69 101 THR A CA 1
ATOM 779 C C . THR A 1 101 ? -1.555 8.331 2.013 1.00 94.69 101 THR A C 1
ATOM 781 O O . THR A 1 101 ? -1.160 7.161 1.991 1.00 94.69 101 THR A O 1
ATOM 784 N N . LEU A 1 102 ? -2.801 8.681 1.721 1.00 94.00 102 LEU A N 1
ATOM 785 C CA . LEU A 1 102 ? -3.801 7.723 1.278 1.00 94.00 102 LEU A CA 1
ATOM 786 C C . LEU A 1 102 ? -3.492 7.207 -0.128 1.00 94.00 102 LEU A C 1
ATOM 788 O O . LEU A 1 102 ? -3.038 7.961 -0.993 1.00 94.00 102 LEU A O 1
ATOM 792 N N . MET A 1 103 ? -3.769 5.927 -0.342 1.00 93.69 103 MET A N 1
ATOM 793 C CA . MET A 1 103 ? -3.781 5.319 -1.663 1.00 93.69 103 MET A CA 1
ATOM 794 C C . MET A 1 103 ? -5.098 5.678 -2.364 1.00 93.69 103 MET A C 1
ATOM 796 O O . MET A 1 103 ? -6.181 5.498 -1.811 1.00 93.69 103 MET A O 1
ATOM 800 N N . GLN A 1 104 ? -5.014 6.227 -3.572 1.00 92.31 104 GLN A N 1
ATOM 801 C CA . GLN A 1 104 ? -6.176 6.542 -4.400 1.00 92.31 104 GLN A CA 1
ATOM 802 C C . GLN A 1 104 ? -6.649 5.292 -5.149 1.00 92.31 104 GLN A C 1
ATOM 804 O O . GLN A 1 104 ? -5.881 4.362 -5.385 1.00 92.31 104 GLN A O 1
ATOM 809 N N . LEU A 1 105 ? -7.902 5.288 -5.611 1.00 92.69 105 LEU A N 1
ATOM 810 C CA . LEU A 1 105 ? -8.441 4.168 -6.391 1.00 92.69 105 LEU A CA 1
ATOM 811 C C . LEU A 1 105 ? -7.616 3.878 -7.660 1.00 92.69 105 LEU A C 1
ATOM 813 O O . LEU A 1 105 ? -7.386 2.721 -7.998 1.00 92.69 105 LEU A O 1
ATOM 817 N 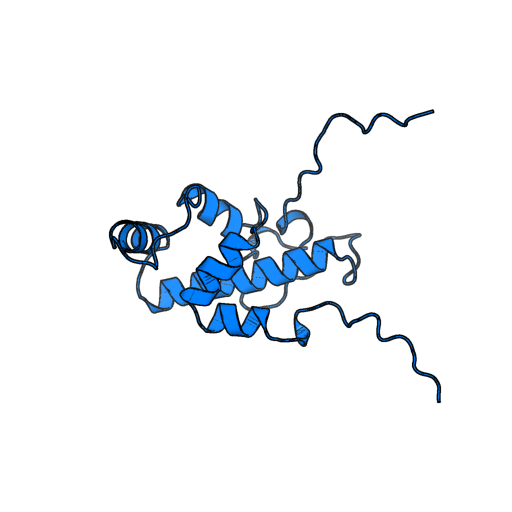N . ALA A 1 106 ? -7.106 4.922 -8.321 1.00 90.75 106 ALA A N 1
ATOM 818 C CA . ALA A 1 106 ? -6.220 4.777 -9.476 1.00 90.75 106 ALA A CA 1
ATOM 819 C C . ALA A 1 106 ? -4.904 4.053 -9.131 1.00 90.75 106 ALA A C 1
ATOM 821 O O . ALA A 1 106 ? -4.399 3.278 -9.945 1.00 90.75 106 ALA A O 1
ATOM 822 N N . ASP A 1 107 ? -4.377 4.253 -7.918 1.00 92.56 107 ASP A N 1
ATOM 823 C CA . ASP A 1 107 ? -3.188 3.547 -7.437 1.00 92.56 107 ASP A CA 1
ATOM 824 C C . ASP A 1 107 ? -3.502 2.053 -7.256 1.00 92.56 107 ASP A C 1
ATOM 826 O O . ASP A 1 107 ? -2.745 1.206 -7.721 1.00 92.56 107 ASP A O 1
ATOM 830 N N . LEU A 1 108 ? -4.652 1.723 -6.650 1.00 93.62 108 LEU A N 1
ATOM 831 C CA . LEU A 1 108 ? -5.097 0.337 -6.444 1.00 93.62 108 LEU A CA 1
ATOM 832 C C . LEU A 1 108 ? -5.232 -0.419 -7.769 1.00 93.62 108 LEU A C 1
ATOM 834 O O . LEU A 1 108 ? -4.701 -1.520 -7.911 1.00 93.62 108 LEU A O 1
ATOM 838 N N . VAL A 1 109 ? -5.893 0.188 -8.758 1.00 92.06 109 VAL A N 1
ATOM 839 C CA . VAL A 1 109 ? -6.039 -0.398 -10.099 1.00 92.06 109 VAL A CA 1
ATOM 840 C C . VAL A 1 109 ? -4.673 -0.569 -10.766 1.00 92.06 109 VAL A C 1
ATOM 842 O O . VAL A 1 109 ? -4.399 -1.613 -11.357 1.00 92.06 109 VAL A O 1
ATOM 845 N N . SER A 1 110 ? -3.789 0.422 -10.631 1.00 91.06 110 SER A N 1
ATOM 846 C CA . SER A 1 110 ? -2.425 0.351 -11.167 1.00 91.06 110 SER A CA 1
ATOM 847 C C . SER A 1 110 ? -1.643 -0.817 -10.564 1.00 91.06 110 SER A C 1
ATOM 849 O O . SER A 1 110 ? -0.975 -1.552 -11.294 1.00 91.06 110 SER A O 1
ATOM 851 N N . TRP A 1 111 ? -1.753 -1.038 -9.256 1.00 93.81 111 TRP A N 1
ATOM 852 C CA . TRP A 1 111 ? -1.082 -2.148 -8.586 1.00 93.81 111 TRP A CA 1
ATOM 853 C C . TRP A 1 111 ? -1.691 -3.510 -8.916 1.00 93.81 111 TRP A C 1
ATOM 855 O O . TRP A 1 111 ? -0.950 -4.452 -9.188 1.00 93.81 111 TRP A O 1
ATOM 865 N N . ALA A 1 112 ? -3.018 -3.617 -8.981 1.00 94.44 112 ALA A N 1
ATOM 866 C CA . ALA A 1 112 ? -3.711 -4.861 -9.320 1.00 94.44 112 ALA A CA 1
ATOM 867 C C . ALA A 1 112 ? -3.415 -5.355 -10.749 1.00 94.44 112 ALA A C 1
ATOM 869 O O . ALA A 1 112 ? -3.481 -6.555 -11.025 1.00 94.44 112 ALA A O 1
ATOM 870 N N . ARG A 1 113 ? -3.068 -4.444 -11.668 1.00 91.75 113 ARG A N 1
ATOM 871 C CA . ARG A 1 113 ? -2.596 -4.793 -13.018 1.00 91.75 113 ARG A CA 1
ATOM 872 C C . ARG A 1 113 ? -1.202 -5.431 -13.029 1.00 91.75 113 ARG A C 1
ATOM 874 O O . ARG A 1 113 ? -0.899 -6.141 -13.978 1.00 91.75 113 ARG A O 1
ATOM 881 N N . ARG A 1 114 ? -0.381 -5.175 -12.005 1.00 91.38 114 ARG A N 1
ATOM 882 C CA . ARG A 1 114 ? 1.028 -5.605 -11.921 1.00 91.38 114 ARG A CA 1
ATOM 883 C C . ARG A 1 114 ? 1.239 -6.805 -11.007 1.00 91.38 114 ARG A C 1
ATOM 885 O O . ARG A 1 114 ? 2.108 -7.625 -11.273 1.00 91.38 114 ARG A O 1
ATOM 892 N N . PHE A 1 115 ? 0.461 -6.898 -9.931 1.00 95.12 115 PHE A N 1
ATOM 893 C CA . PHE A 1 115 ? 0.628 -7.923 -8.909 1.00 95.12 115 PHE A CA 1
ATOM 894 C C . PHE A 1 115 ? -0.689 -8.647 -8.646 1.00 95.12 115 PHE A C 1
ATOM 896 O O . PHE A 1 115 ? -1.631 -8.071 -8.095 1.00 95.12 115 PHE A O 1
ATOM 903 N N . ASP A 1 116 ? -0.727 -9.940 -8.967 1.00 96.19 116 ASP A N 1
ATOM 904 C CA . ASP A 1 116 ? -1.899 -10.787 -8.728 1.00 96.19 116 ASP A CA 1
ATOM 905 C C . ASP A 1 116 ? -2.274 -10.849 -7.246 1.00 96.19 116 ASP A C 1
ATOM 907 O O . ASP A 1 116 ? -3.454 -10.854 -6.911 1.00 96.19 116 ASP A O 1
ATOM 911 N N . THR A 1 117 ? -1.293 -10.783 -6.342 1.00 96.38 117 THR A N 1
ATOM 912 C CA . THR A 1 117 ? -1.539 -10.702 -4.895 1.00 96.38 117 THR A CA 1
ATOM 913 C C . THR A 1 117 ? -2.351 -9.464 -4.520 1.00 96.38 117 THR A C 1
ATOM 915 O O . THR A 1 117 ? -3.244 -9.547 -3.681 1.00 96.38 117 THR A O 1
ATOM 918 N N . VAL A 1 118 ? -2.093 -8.314 -5.155 1.00 96.50 118 VAL A N 1
ATOM 919 C CA . VAL A 1 118 ? -2.888 -7.100 -4.915 1.00 96.50 118 VAL A CA 1
ATOM 920 C C . VAL A 1 118 ? -4.308 -7.299 -5.430 1.00 96.50 118 VAL A C 1
ATOM 922 O O . VAL A 1 118 ? -5.259 -6.970 -4.728 1.00 96.50 118 VAL A O 1
ATOM 925 N N . ARG A 1 119 ? -4.471 -7.891 -6.617 1.00 96.19 119 ARG A N 1
ATOM 926 C CA . ARG A 1 119 ? -5.797 -8.219 -7.156 1.00 96.19 119 ARG A CA 1
ATOM 927 C C . ARG A 1 119 ? -6.571 -9.141 -6.214 1.00 96.19 119 ARG A C 1
ATOM 929 O O . ARG A 1 119 ? -7.713 -8.832 -5.895 1.00 96.19 119 ARG A O 1
ATOM 936 N N . ALA A 1 120 ? -5.930 -10.199 -5.721 1.00 96.38 120 ALA A N 1
ATOM 937 C CA . ALA A 1 120 ? -6.518 -11.145 -4.780 1.00 96.38 120 ALA A CA 1
ATOM 938 C C . ALA A 1 120 ? -6.978 -10.458 -3.485 1.00 96.38 120 ALA A C 1
ATOM 940 O O . ALA A 1 120 ? -8.090 -10.716 -3.035 1.00 96.38 120 ALA A O 1
ATOM 941 N N . ILE A 1 121 ? -6.174 -9.540 -2.930 1.00 95.38 121 ILE A N 1
ATOM 942 C CA . ILE A 1 121 ? -6.549 -8.747 -1.747 1.00 95.38 121 ILE A CA 1
ATOM 943 C C . ILE A 1 121 ? -7.825 -7.940 -2.005 1.00 95.38 121 ILE A C 1
ATOM 945 O O . ILE A 1 121 ? -8.718 -7.934 -1.161 1.00 95.38 121 ILE A O 1
ATOM 949 N N . LEU A 1 122 ? -7.921 -7.270 -3.157 1.00 94.50 122 LEU A N 1
ATOM 950 C CA . LEU A 1 122 ? -9.057 -6.398 -3.476 1.00 94.50 122 LEU A CA 1
ATOM 951 C C . LEU A 1 122 ? -10.352 -7.170 -3.746 1.00 94.50 122 LEU A C 1
ATOM 953 O O . LEU A 1 122 ? -11.431 -6.646 -3.481 1.00 94.50 122 LEU A O 1
ATOM 957 N N . THR A 1 123 ? -10.253 -8.397 -4.255 1.00 94.12 123 THR A N 1
ATOM 958 C CA . THR A 1 123 ? -11.411 -9.261 -4.537 1.00 94.12 123 THR A CA 1
ATOM 959 C C . THR A 1 123 ? -11.817 -10.155 -3.365 1.00 94.12 123 THR A C 1
ATOM 961 O O . THR A 1 123 ? -12.815 -10.861 -3.461 1.00 94.12 123 THR A O 1
ATOM 964 N N . ASP A 1 124 ? -11.041 -10.186 -2.281 1.00 90.75 124 ASP A N 1
ATOM 965 C CA . ASP A 1 124 ? -11.346 -11.011 -1.112 1.00 90.75 124 ASP A CA 1
ATOM 966 C C . ASP A 1 124 ? -12.349 -10.298 -0.199 1.00 90.75 124 ASP A C 1
ATOM 968 O O . ASP A 1 124 ? -12.017 -9.329 0.485 1.00 90.75 124 ASP A O 1
ATOM 972 N N . GLU A 1 125 ? -13.574 -10.820 -0.161 1.00 86.00 125 GLU A N 1
ATOM 973 C CA . GLU A 1 125 ? -14.683 -10.340 0.674 1.00 86.00 125 GLU A CA 1
ATOM 974 C C . GLU A 1 125 ? -14.314 -10.198 2.160 1.00 86.00 125 GLU A C 1
ATOM 976 O O . GLU A 1 125 ? -14.876 -9.363 2.863 1.00 86.00 125 GLU A O 1
ATOM 981 N N . ARG A 1 126 ? -13.338 -10.969 2.657 1.00 85.31 126 ARG A N 1
ATOM 982 C CA . ARG A 1 126 ? -12.895 -10.899 4.061 1.00 85.31 126 ARG A CA 1
ATOM 983 C C . ARG A 1 126 ? -12.145 -9.608 4.393 1.00 85.31 126 ARG A C 1
ATOM 985 O O . ARG A 1 126 ? -12.021 -9.281 5.570 1.00 85.31 126 ARG A O 1
ATOM 992 N N . ASN A 1 127 ? -11.638 -8.894 3.387 1.00 84.19 127 ASN A N 1
ATOM 993 C CA . ASN A 1 127 ? -10.927 -7.626 3.567 1.00 84.19 127 ASN A CA 1
ATOM 994 C C . ASN A 1 127 ? -11.864 -6.412 3.586 1.00 84.19 127 ASN A C 1
ATOM 996 O O . ASN A 1 127 ? -11.414 -5.292 3.839 1.00 84.19 127 ASN A O 1
ATOM 1000 N N . TRP A 1 128 ? -13.153 -6.621 3.322 1.00 79.88 128 TRP A N 1
ATOM 1001 C CA . TRP A 1 128 ? -14.166 -5.579 3.340 1.00 79.88 128 TRP A CA 1
ATOM 1002 C C . TRP A 1 128 ? -14.973 -5.660 4.642 1.00 79.88 128 TRP A C 1
ATOM 1004 O O . TRP A 1 128 ? -15.165 -6.754 5.179 1.00 79.88 128 TRP A O 1
ATOM 1014 N N . PRO A 1 129 ? -15.438 -4.522 5.196 1.00 71.69 129 PRO A N 1
ATOM 1015 C CA . PRO A 1 129 ? -16.366 -4.550 6.320 1.00 71.69 129 PRO A CA 1
ATOM 1016 C C . PRO A 1 129 ? -17.532 -5.471 5.973 1.00 71.69 129 PRO A C 1
ATOM 1018 O O . PRO A 1 129 ? -18.120 -5.327 4.899 1.00 71.69 129 PRO A O 1
ATOM 1021 N N . ALA A 1 130 ? -17.851 -6.404 6.876 1.00 67.00 130 ALA A N 1
ATOM 1022 C CA . ALA A 1 130 ? -18.998 -7.284 6.715 1.00 67.00 130 ALA A CA 1
ATOM 1023 C C . ALA A 1 130 ? -20.203 -6.420 6.336 1.00 67.00 130 ALA A C 1
ATOM 1025 O O . ALA A 1 130 ? -20.544 -5.481 7.061 1.00 67.00 130 ALA A O 1
ATOM 1026 N N . GLY A 1 131 ? -20.761 -6.683 5.151 1.00 55.31 131 GLY A N 1
ATOM 1027 C CA . GLY A 1 131 ? -21.830 -5.867 4.603 1.00 55.31 131 GLY A CA 1
ATOM 1028 C C . GLY A 1 131 ? -22.935 -5.673 5.633 1.00 55.31 131 GLY A C 1
ATOM 1029 O O . GLY A 1 131 ? -23.201 -6.557 6.451 1.00 55.31 131 GLY A O 1
ATOM 1030 N N . CYS A 1 132 ? -23.589 -4.517 5.558 1.00 44.12 132 CYS A N 1
ATOM 1031 C CA . CYS A 1 132 ? -24.912 -4.289 6.118 1.00 44.12 132 CYS A CA 1
ATOM 1032 C C . CYS A 1 132 ? -25.876 -5.277 5.431 1.00 44.12 132 CYS A C 1
ATOM 1034 O O . CYS A 1 132 ? -26.642 -4.909 4.551 1.00 44.12 132 CYS A O 1
ATOM 1036 N N . ARG A 1 133 ? -25.749 -6.577 5.721 1.00 50.00 133 ARG A N 1
ATOM 1037 C CA . ARG A 1 133 ? -26.747 -7.568 5.362 1.00 50.00 133 ARG A CA 1
ATOM 1038 C C . ARG A 1 133 ? -27.900 -7.236 6.279 1.00 50.00 133 ARG A C 1
ATOM 1040 O O . ARG A 1 133 ? -27.860 -7.555 7.469 1.00 50.00 133 ARG A O 1
ATOM 1047 N N . GLU A 1 134 ? -28.854 -6.489 5.734 1.00 47.44 134 GLU A N 1
ATOM 1048 C CA . GLU A 1 134 ? -30.189 -6.420 6.294 1.00 47.44 134 GLU A CA 1
ATOM 1049 C C . GLU A 1 134 ? -30.562 -7.843 6.688 1.00 47.44 134 GLU A C 1
ATOM 1051 O O . GLU A 1 134 ? -30.381 -8.798 5.928 1.00 47.44 134 GLU A O 1
ATOM 1056 N N . GLN A 1 135 ? -30.948 -7.984 7.948 1.00 43.66 135 GLN A N 1
ATOM 1057 C CA . GLN A 1 135 ? -31.551 -9.200 8.434 1.00 43.66 135 GLN A CA 1
ATOM 1058 C C . GLN A 1 135 ? -32.814 -9.402 7.595 1.00 43.66 135 GLN A C 1
ATOM 1060 O O . GLN A 1 135 ? -33.861 -8.850 7.919 1.00 43.66 135 GLN A O 1
ATOM 1065 N N . GLU A 1 136 ? -32.718 -10.167 6.511 1.00 49.25 136 GLU A N 1
ATOM 1066 C CA . GLU A 1 136 ? -33.868 -10.868 5.956 1.00 49.25 136 GLU A CA 1
ATOM 1067 C C . GLU A 1 136 ? -34.278 -11.881 7.032 1.00 49.25 136 GLU A C 1
ATOM 1069 O O . GLU A 1 136 ? -33.792 -13.010 7.105 1.00 49.25 136 GLU A O 1
ATOM 1074 N N . GLN A 1 137 ? -35.067 -11.390 7.990 1.00 43.72 137 GLN A N 1
ATOM 1075 C CA . GLN A 1 137 ? -35.854 -12.214 8.892 1.00 43.72 137 GLN A CA 1
ATOM 1076 C C . GLN A 1 137 ? -36.982 -12.880 8.083 1.00 43.72 137 GLN A C 1
ATOM 1078 O O . GLN A 1 137 ? -37.430 -12.303 7.092 1.00 43.72 137 GLN A O 1
ATOM 1083 N N . PRO A 1 138 ? -37.365 -14.104 8.481 1.00 56.31 138 PRO A N 1
ATOM 1084 C CA . PRO A 1 138 ? -37.882 -15.158 7.603 1.00 56.31 138 PRO A CA 1
ATOM 1085 C C . PRO A 1 138 ? -39.258 -14.898 6.987 1.00 56.31 138 PRO A C 1
ATOM 1087 O O . PRO A 1 138 ? -40.085 -14.208 7.624 1.00 56.31 138 PRO A O 1
#

Nearest PDB structures (foldseek):
  5wp0-assembly1_B  TM=3.220E-01  e=7.638E+00  Aliivibrio fischeri ES114

Mean predicted aligned error: 7.18 Å

Solvent-accessible surface area (backbone atoms only — not comparable to full-atom values): 8238 Å² total; per-residue (Å²): 135,84,81,77,75,74,93,68,79,88,81,66,39,34,27,75,36,32,59,57,43,88,47,38,23,72,43,93,65,85,77,52,51,16,94,95,49,55,82,81,35,68,66,34,44,52,25,48,46,50,26,53,42,28,21,40,51,51,51,54,39,47,74,72,75,39,53,73,63,57,47,52,53,54,34,59,67,41,95,49,99,71,37,69,64,91,87,69,42,66,70,55,49,55,34,37,34,44,20,66,32,69,80,50,71,70,53,53,55,58,44,34,76,75,33,65,66,36,36,52,53,75,71,36,70,86,68,45,80,79,72,91,69,73,81,82,71,134

Foldseek 3Di:
DPPDDPPDDDAQQLLQQFCDLQCQLPDCDFTHGHPPHDPLPVSPLQSRLLSNLSVQLCVLCVVVVHDLQRVLVVLCVPPDPLHQPPPPDSVVSVCSSSSVHHDDPSNLVSSVVRGVSSVCSVPDPVSDRDDPPPPPDD

Organism: NCBI:txid1259184

Secondary structure (DSSP, 8-state):
---PPPSS-----GGGGBS-GGGTTT-SSPPPBPTT--TT-HHHHHHHHHHHHHHHHHHHHHHTT--HHHHHHHHHHS-STTSPPTT--HHHHHHHHTTSSPPPHHHHHHHHTT-HHHHHHHH-GGGSPPP-------

Sequence (138 aa):
MVKQAAPGGFKFEPREFVAVRREFGRSSSPVRSAPGIQETDPRFLAAQLQHAVANAVREGVLALGLSLEDFVTRENAAESENSFPPGLTYDRLVRIQRGETLMQLADLVSWARRFDTVRAILTDERNWPAGCREQEQP

Radius of gyration: 17.22 Å; Cα contacts (8 Å, |Δi|>4): 155; chains: 1; bounding box: 53×44×44 Å

pLDDT: mean 86.07, std 16.23, range [38.44, 97.81]